Protein AF-A0A0A2B2R8-F1 (afdb_monomer_lite)

Sequence (74 aa):
MEKKKCPQCKNLILKTSPTCLYCGRPNKFITKEYVNKKWYKDNNKSVFDYIFINKYLVFILFLIFTTVIVILFK

pLDDT: mean 86.03, std 7.65, range [65.88, 96.62]

Organism: NCBI:txid167551

Secondary structure (DSSP, 8-state):
--EEE-TTT--EEETT-SB-TTT--B-TT--HHHHHHHHHHHHHHHHHHHHHHHHHHHHHHHHHHHHHHHHH--

Structure (mmCIF, N/CA/C/O backbone):
data_AF-A0A0A2B2R8-F1
#
_entry.id   AF-A0A0A2B2R8-F1
#
loop_
_atom_site.group_PDB
_atom_site.id
_atom_site.type_symbol
_atom_site.label_atom_id
_atom_site.label_alt_id
_atom_site.label_comp_id
_atom_site.label_asym_id
_atom_site.label_entity_id
_atom_site.label_seq_id
_atom_site.pdbx_PDB_ins_code
_atom_site.Cartn_x
_atom_site.Cartn_y
_atom_site.Cartn_z
_atom_site.occupancy
_atom_site.B_iso_or_equiv
_atom_site.auth_seq_id
_atom_site.auth_comp_id
_atom_site.auth_asym_id
_atom_site.auth_atom_id
_atom_site.pdbx_PDB_model_num
ATOM 1 N N . MET A 1 1 ? 3.935 13.038 -20.684 1.00 70.25 1 MET A N 1
ATOM 2 C CA . MET A 1 1 ? 4.678 11.916 -20.059 1.00 70.25 1 MET A CA 1
ATOM 3 C C . MET A 1 1 ? 5.674 11.353 -21.057 1.00 70.25 1 MET A C 1
ATOM 5 O O . MET A 1 1 ? 5.271 11.008 -22.162 1.00 70.25 1 MET A O 1
ATOM 9 N N . GLU A 1 2 ? 6.952 11.265 -20.693 1.00 83.81 2 GLU A N 1
ATOM 10 C CA . GLU A 1 2 ? 7.987 10.741 -21.592 1.00 83.81 2 GLU A CA 1
ATOM 11 C C . GLU A 1 2 ? 7.911 9.211 -21.733 1.00 83.81 2 GLU A C 1
ATOM 13 O O . GLU A 1 2 ? 7.840 8.471 -20.743 1.00 83.81 2 GLU A O 1
ATOM 18 N N . LYS A 1 3 ? 7.974 8.739 -22.982 1.00 87.62 3 LYS A N 1
ATOM 19 C CA . LYS A 1 3 ? 8.001 7.318 -23.349 1.00 87.62 3 LYS A CA 1
ATOM 20 C C . LYS A 1 3 ? 9.383 6.949 -23.895 1.00 87.62 3 LYS A C 1
ATOM 22 O O . LYS A 1 3 ? 10.017 7.748 -24.578 1.00 87.62 3 LYS A O 1
ATOM 27 N N . LYS A 1 4 ? 9.852 5.737 -23.605 1.00 86.94 4 LYS A N 1
ATOM 28 C CA . LYS A 1 4 ? 11.097 5.155 -24.135 1.00 86.94 4 LYS A CA 1
ATOM 29 C C . LYS A 1 4 ? 10.817 3.780 -24.737 1.00 86.94 4 LYS A C 1
ATOM 31 O O . LYS A 1 4 ? 9.827 3.152 -24.385 1.00 86.94 4 LYS A O 1
ATOM 36 N N . LYS A 1 5 ? 11.672 3.297 -25.641 1.00 90.50 5 LYS A N 1
ATOM 37 C CA . LYS A 1 5 ? 11.563 1.925 -26.164 1.00 90.50 5 LYS A CA 1
ATOM 38 C C . LYS A 1 5 ? 12.149 0.921 -25.172 1.00 90.50 5 LYS A C 1
ATOM 40 O O . LYS A 1 5 ? 13.230 1.143 -24.625 1.00 90.50 5 LYS A O 1
ATOM 45 N N . CYS A 1 6 ? 11.444 -0.186 -24.956 1.00 89.25 6 CYS A N 1
ATOM 46 C CA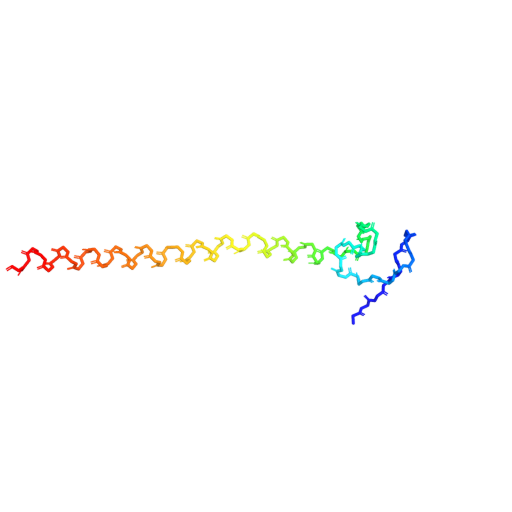 . CYS A 1 6 ? 11.957 -1.319 -24.200 1.00 89.25 6 CYS A CA 1
ATOM 47 C C . CYS A 1 6 ? 13.070 -2.009 -25.009 1.00 89.25 6 CYS A C 1
ATOM 49 O O . CYS A 1 6 ? 12.842 -2.341 -26.173 1.00 89.25 6 CYS A O 1
ATOM 51 N N . PRO A 1 7 ? 14.251 -2.274 -24.426 1.00 89.12 7 PRO A N 1
ATOM 52 C CA . PRO A 1 7 ? 15.362 -2.887 -25.155 1.00 89.12 7 PRO A CA 1
ATOM 53 C C . PRO A 1 7 ? 15.090 -4.335 -25.590 1.00 89.12 7 PRO A C 1
ATOM 55 O O . PRO A 1 7 ? 15.760 -4.825 -26.488 1.00 89.12 7 PRO A O 1
ATOM 58 N N . GLN A 1 8 ? 14.124 -5.021 -24.970 1.00 90.31 8 GLN A N 1
ATOM 59 C CA . GLN A 1 8 ? 13.827 -6.427 -25.259 1.00 90.31 8 GLN A CA 1
ATOM 60 C C . GLN A 1 8 ? 12.718 -6.596 -26.300 1.00 90.31 8 GLN A C 1
ATOM 62 O O . GLN A 1 8 ? 12.926 -7.252 -27.309 1.00 90.31 8 GLN A O 1
ATOM 67 N N . CYS A 1 9 ? 11.548 -5.990 -26.081 1.00 92.38 9 CYS A N 1
ATOM 68 C CA . CYS A 1 9 ? 10.389 -6.158 -26.967 1.00 92.38 9 CYS A CA 1
ATOM 69 C C . CYS A 1 9 ? 10.135 -4.966 -27.898 1.00 92.38 9 CYS A C 1
ATOM 71 O O . CYS A 1 9 ? 9.151 -4.965 -28.625 1.00 92.38 9 CYS A O 1
ATOM 73 N N . LYS A 1 10 ? 10.980 -3.925 -27.856 1.00 91.88 10 LYS A N 1
ATOM 74 C CA . LYS A 1 10 ? 10.891 -2.698 -28.676 1.00 91.88 10 LYS A CA 1
ATOM 75 C C . LYS A 1 10 ? 9.614 -1.860 -28.493 1.00 91.88 10 LYS A C 1
ATOM 77 O O . LYS A 1 10 ? 9.546 -0.756 -29.035 1.00 91.88 10 LYS A O 1
ATOM 82 N N . ASN A 1 11 ? 8.667 -2.307 -27.667 1.00 92.06 11 ASN A N 1
ATOM 83 C CA . ASN A 1 11 ? 7.457 -1.558 -27.343 1.00 92.06 11 ASN A CA 1
ATOM 84 C C . ASN A 1 11 ? 7.746 -0.315 -26.502 1.00 92.06 11 ASN A C 1
ATOM 86 O O . ASN A 1 11 ? 8.726 -0.240 -25.753 1.00 92.06 11 ASN A O 1
ATOM 90 N N . LEU A 1 1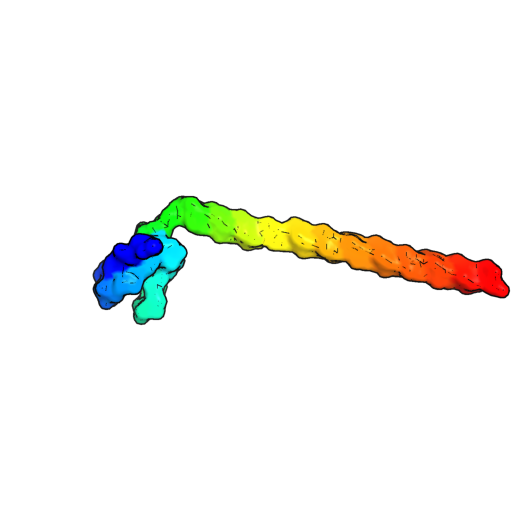2 ? 6.860 0.671 -26.630 1.00 90.69 12 LEU A N 1
ATOM 91 C CA . LEU A 1 12 ? 6.932 1.919 -25.884 1.00 90.69 12 LEU A CA 1
ATOM 92 C C . LEU A 1 12 ? 6.530 1.689 -24.423 1.00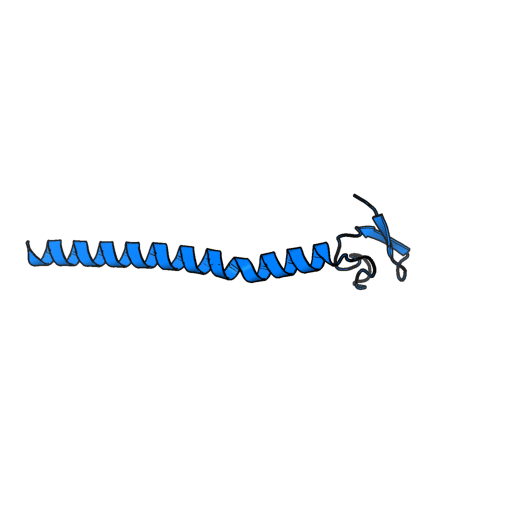 90.69 12 LEU A C 1
ATOM 94 O O . LEU A 1 12 ? 5.448 1.188 -24.131 1.00 90.69 12 LEU A O 1
ATOM 98 N N . ILE A 1 13 ? 7.406 2.098 -23.511 1.00 89.50 13 ILE A N 1
ATOM 99 C CA . ILE A 1 13 ? 7.215 2.059 -22.063 1.00 89.50 13 ILE A CA 1
ATOM 100 C C . ILE A 1 13 ? 7.279 3.470 -21.488 1.00 89.50 13 ILE A C 1
ATOM 102 O O . ILE A 1 13 ? 8.043 4.319 -21.950 1.00 89.50 13 ILE A O 1
ATOM 106 N N . LEU A 1 14 ? 6.480 3.730 -20.457 1.00 86.31 14 LEU A N 1
ATOM 107 C CA . LEU A 1 14 ? 6.587 4.960 -19.676 1.00 86.31 14 LEU A CA 1
ATOM 108 C C . LEU A 1 14 ? 7.855 4.906 -18.822 1.00 86.31 14 LEU A C 1
ATOM 110 O O . LEU A 1 14 ? 8.125 3.876 -18.205 1.00 86.31 14 LEU A O 1
ATOM 114 N N . LYS A 1 15 ? 8.601 6.016 -18.719 1.00 81.31 15 LYS A N 1
ATOM 115 C C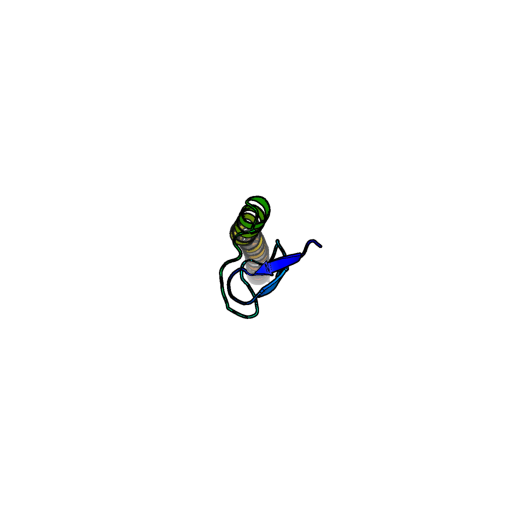A . LYS A 1 15 ? 9.766 6.098 -17.811 1.00 81.31 15 LYS A CA 1
ATOM 116 C C . LYS A 1 15 ? 9.401 5.792 -16.350 1.00 81.31 15 LYS A C 1
ATOM 118 O O . LYS A 1 15 ? 10.214 5.239 -15.625 1.00 81.31 15 LYS A O 1
ATOM 123 N N . THR A 1 16 ? 8.175 6.113 -15.944 1.00 81.19 16 THR A N 1
ATOM 124 C CA . THR A 1 16 ? 7.642 5.879 -14.594 1.00 81.19 16 THR A CA 1
ATOM 125 C C . THR A 1 16 ? 7.099 4.466 -14.378 1.00 81.19 16 THR A C 1
ATOM 127 O O . THR A 1 16 ? 6.787 4.109 -13.246 1.00 81.19 16 THR A O 1
ATOM 130 N N . SER A 1 17 ? 6.954 3.655 -15.432 1.00 84.25 17 SER A N 1
ATOM 131 C CA . SER A 1 17 ? 6.474 2.280 -15.279 1.00 84.25 17 SER A CA 1
ATOM 132 C C . SER A 1 17 ? 7.585 1.416 -14.683 1.00 84.25 17 SER A C 1
ATOM 134 O O . SER A 1 17 ? 8.687 1.446 -15.222 1.00 84.25 17 SER A O 1
ATOM 136 N N . PRO A 1 18 ? 7.344 0.625 -13.626 1.00 85.81 18 PRO A N 1
ATOM 137 C CA . PRO A 1 18 ? 8.374 -0.212 -13.005 1.00 85.81 18 PRO A CA 1
ATOM 138 C C . PRO A 1 18 ? 8.838 -1.350 -13.921 1.00 85.81 18 PRO A C 1
ATOM 140 O O . PRO A 1 18 ? 9.997 -1.758 -13.879 1.00 85.81 18 PRO A O 1
ATOM 143 N N . THR A 1 19 ? 7.952 -1.834 -14.788 1.00 89.38 19 THR A N 1
ATOM 144 C CA . THR A 1 19 ? 8.213 -2.913 -15.741 1.00 89.38 19 THR A CA 1
ATOM 145 C C . THR A 1 19 ? 7.620 -2.578 -17.108 1.00 89.38 19 THR A C 1
ATOM 147 O O . THR A 1 19 ? 6.762 -1.699 -17.257 1.00 89.38 19 THR A O 1
ATOM 150 N N . CYS A 1 20 ? 8.100 -3.264 -18.140 1.00 89.94 20 CYS A N 1
ATOM 151 C CA . CYS A 1 20 ? 7.480 -3.262 -19.451 1.00 89.94 20 CYS A CA 1
ATOM 152 C C . CYS A 1 20 ? 6.220 -4.133 -19.417 1.00 89.94 20 CYS A C 1
ATOM 154 O O . CYS A 1 20 ? 6.321 -5.339 -19.213 1.00 89.94 20 CYS A O 1
ATOM 156 N N . LEU A 1 21 ? 5.055 -3.539 -19.685 1.00 88.00 21 LEU A N 1
ATOM 157 C CA . LEU A 1 21 ? 3.762 -4.238 -19.664 1.00 88.00 21 LEU A CA 1
ATOM 158 C C . LEU A 1 21 ? 3.667 -5.396 -20.668 1.00 88.00 21 LEU A C 1
ATOM 160 O O . LEU A 1 21 ? 2.892 -6.316 -20.462 1.00 88.00 21 LEU A O 1
ATOM 164 N N . TYR A 1 22 ? 4.460 -5.358 -21.741 1.00 89.81 22 TYR A N 1
ATOM 165 C CA . TYR A 1 22 ? 4.394 -6.358 -22.806 1.00 89.81 22 TYR A CA 1
ATOM 166 C C . TYR A 1 22 ? 5.285 -7.577 -22.569 1.00 89.81 22 TYR A C 1
ATOM 168 O O . TYR A 1 22 ? 4.938 -8.668 -22.992 1.00 89.81 22 TYR A O 1
ATOM 176 N N . CYS A 1 23 ? 6.458 -7.401 -21.950 1.00 91.12 23 CYS A N 1
ATOM 177 C CA . CYS A 1 23 ? 7.435 -8.488 -21.798 1.00 91.12 23 CYS A CA 1
ATOM 178 C C . CYS A 1 23 ? 7.884 -8.721 -20.352 1.00 91.12 23 CYS A C 1
ATOM 180 O O . CYS A 1 23 ? 8.835 -9.460 -20.124 1.00 91.12 23 CYS A O 1
ATOM 182 N N . GLY A 1 24 ? 7.292 -8.023 -19.380 1.00 87.38 24 GLY A N 1
ATOM 183 C CA . GLY A 1 24 ? 7.615 -8.147 -17.955 1.00 87.38 24 GLY A CA 1
ATOM 184 C C . GLY A 1 24 ? 8.989 -7.605 -17.544 1.00 87.38 24 GLY A C 1
ATOM 185 O O . GLY A 1 24 ? 9.276 -7.518 -16.353 1.00 87.38 24 GLY A O 1
ATOM 186 N N . ARG A 1 25 ? 9.840 -7.193 -18.495 1.00 88.06 25 ARG A N 1
ATOM 187 C CA . ARG A 1 25 ? 11.206 -6.731 -18.207 1.00 88.06 25 ARG A CA 1
ATOM 188 C C . ARG A 1 25 ? 11.192 -5.525 -17.259 1.00 88.06 25 ARG A C 1
ATOM 190 O O . ARG A 1 25 ? 10.470 -4.566 -17.544 1.00 88.06 25 ARG A O 1
ATOM 197 N N . PRO A 1 26 ? 12.034 -5.497 -16.213 1.00 87.38 26 PRO A N 1
ATOM 198 C CA . PRO A 1 26 ? 12.229 -4.312 -15.387 1.00 87.38 26 PRO A CA 1
ATOM 199 C C . PRO A 1 26 ? 12.601 -3.092 -16.226 1.00 87.38 26 PRO A C 1
ATOM 201 O O . PRO A 1 26 ? 13.413 -3.167 -17.158 1.00 87.38 26 PRO A O 1
ATOM 204 N N . ASN A 1 27 ? 12.006 -1.950 -15.901 1.00 84.69 27 ASN A N 1
ATOM 205 C CA . ASN A 1 27 ? 12.309 -0.713 -16.589 1.00 84.69 27 ASN A CA 1
ATOM 206 C C . ASN A 1 27 ? 13.662 -0.165 -16.119 1.00 84.69 27 ASN A C 1
ATOM 208 O O . ASN A 1 27 ? 13.788 0.354 -15.013 1.00 84.69 27 ASN A O 1
ATOM 212 N N . LYS A 1 28 ? 14.665 -0.206 -17.002 1.00 78.50 28 LYS A N 1
ATOM 213 C CA . LYS A 1 28 ? 15.995 0.379 -16.756 1.00 78.50 28 LYS A CA 1
ATOM 214 C C . LYS A 1 28 ? 15.945 1.892 -16.486 1.00 78.50 28 LYS A C 1
ATOM 216 O O . LYS A 1 28 ? 16.881 2.442 -15.922 1.00 78.50 28 LYS A O 1
ATOM 221 N N . PHE A 1 29 ? 14.883 2.571 -16.916 1.00 79.00 29 PHE A N 1
ATOM 222 C CA . PHE A 1 29 ? 14.730 4.021 -16.800 1.00 79.00 29 PHE A CA 1
ATOM 223 C C . PHE A 1 29 ? 13.960 4.462 -15.552 1.00 79.00 29 PHE A C 1
ATOM 225 O O . PHE A 1 29 ? 13.631 5.645 -15.457 1.00 79.00 29 PHE A O 1
ATOM 232 N N . ILE A 1 30 ? 13.656 3.540 -14.630 1.00 79.75 30 ILE A N 1
ATOM 233 C CA . ILE A 1 30 ? 13.017 3.887 -13.362 1.00 79.75 30 ILE A CA 1
ATOM 234 C C . ILE A 1 30 ? 13.909 4.882 -12.607 1.00 79.75 30 ILE A C 1
ATOM 236 O O . ILE A 1 30 ? 15.117 4.683 -12.476 1.00 79.75 30 ILE A O 1
ATOM 240 N N . THR A 1 31 ? 13.336 5.994 -12.157 1.00 80.94 31 THR A N 1
ATOM 241 C CA . THR A 1 31 ? 14.099 7.028 -11.450 1.00 80.94 31 THR A CA 1
ATOM 242 C C . THR A 1 31 ? 14.155 6.725 -9.957 1.00 80.94 31 THR A C 1
ATOM 244 O O . THR A 1 31 ? 13.220 6.152 -9.391 1.00 80.94 31 THR A O 1
ATOM 247 N N . LYS A 1 32 ? 15.230 7.168 -9.290 1.00 83.12 32 LYS A N 1
ATOM 248 C CA . LYS A 1 32 ? 15.344 7.121 -7.821 1.00 83.12 32 LYS A CA 1
ATOM 249 C C . LYS A 1 32 ? 14.148 7.801 -7.146 1.00 83.12 32 LYS A C 1
ATOM 251 O O . LYS A 1 32 ? 13.662 7.323 -6.132 1.00 83.12 32 LYS A O 1
ATOM 256 N N . GLU A 1 33 ? 13.634 8.869 -7.752 1.00 82.62 33 GLU A N 1
ATOM 257 C CA . GLU A 1 33 ? 12.437 9.575 -7.295 1.00 82.62 33 GLU A CA 1
ATOM 258 C C . GLU A 1 33 ? 11.190 8.676 -7.282 1.00 82.62 33 GLU A C 1
ATOM 260 O O . GLU A 1 33 ? 10.485 8.626 -6.276 1.00 82.62 33 GLU A O 1
ATOM 265 N N . TYR A 1 34 ? 10.939 7.911 -8.353 1.00 83.88 34 TYR A N 1
ATOM 266 C CA . TYR A 1 34 ? 9.829 6.955 -8.383 1.00 83.88 34 TYR A CA 1
ATOM 267 C C . TYR A 1 34 ? 9.980 5.886 -7.293 1.00 83.88 34 TYR A C 1
ATOM 269 O O . TYR A 1 34 ? 9.011 5.580 -6.596 1.00 83.88 34 TYR A O 1
ATOM 277 N N . VAL A 1 35 ? 11.190 5.338 -7.133 1.00 84.00 35 VAL A N 1
ATOM 278 C CA . VAL A 1 35 ? 11.483 4.316 -6.116 1.00 84.00 35 VAL A CA 1
ATOM 279 C C . VAL A 1 35 ? 11.238 4.871 -4.714 1.00 84.00 35 VAL A C 1
ATOM 281 O O . VAL A 1 35 ? 10.504 4.256 -3.944 1.00 84.00 35 VAL A O 1
ATOM 284 N N . ASN A 1 36 ? 11.759 6.062 -4.411 1.00 87.81 36 ASN A N 1
ATOM 285 C CA . ASN A 1 36 ? 11.557 6.729 -3.124 1.00 87.81 36 ASN A CA 1
ATOM 286 C C . ASN A 1 36 ? 10.078 7.021 -2.863 1.00 87.81 36 ASN A C 1
ATOM 288 O O . ASN A 1 36 ? 9.587 6.766 -1.767 1.00 87.81 36 ASN A O 1
ATOM 292 N N . LYS A 1 37 ? 9.344 7.510 -3.868 1.00 86.12 37 LYS A N 1
ATOM 293 C CA . LYS A 1 37 ? 7.907 7.781 -3.746 1.00 86.12 37 LYS A CA 1
ATOM 294 C C . LYS A 1 37 ? 7.114 6.508 -3.461 1.00 86.12 37 LYS A C 1
ATOM 296 O O . LYS A 1 37 ? 6.207 6.533 -2.632 1.00 86.12 37 LYS A O 1
ATOM 301 N N . LYS A 1 38 ? 7.443 5.404 -4.139 1.00 84.56 38 LYS A N 1
ATOM 302 C CA . LYS A 1 38 ? 6.805 4.105 -3.900 1.00 84.56 38 LYS A CA 1
ATOM 303 C C . LYS A 1 38 ? 7.120 3.590 -2.495 1.00 84.56 38 LYS A C 1
ATOM 305 O O . LYS A 1 38 ? 6.195 3.259 -1.765 1.00 84.56 38 LYS A O 1
ATOM 310 N N . TRP A 1 39 ? 8.390 3.619 -2.096 1.00 85.38 39 TRP A N 1
ATOM 311 C CA . TRP A 1 39 ? 8.819 3.196 -0.764 1.00 85.38 39 TRP A CA 1
ATOM 312 C C . TRP A 1 39 ? 8.147 4.018 0.339 1.00 85.38 39 TRP A C 1
ATOM 314 O O . TRP A 1 39 ? 7.612 3.451 1.286 1.00 85.38 39 TRP A O 1
ATOM 324 N N . TYR A 1 40 ? 8.095 5.344 0.193 1.00 86.75 40 TYR A N 1
ATOM 325 C CA . TYR A 1 40 ? 7.415 6.210 1.152 1.00 86.75 40 TYR A CA 1
ATOM 326 C C . TYR A 1 40 ? 5.922 5.899 1.223 1.00 86.75 40 TYR A C 1
ATOM 328 O O . TYR A 1 40 ? 5.387 5.769 2.314 1.00 86.75 40 TYR A O 1
ATOM 336 N N . LYS A 1 41 ? 5.247 5.709 0.082 1.00 84.94 41 LYS A N 1
ATOM 337 C CA . LYS A 1 41 ? 3.823 5.344 0.052 1.00 84.94 41 LYS A CA 1
ATOM 338 C C . LYS A 1 41 ? 3.549 4.030 0.789 1.00 84.94 41 LYS A C 1
ATOM 340 O O . LYS A 1 41 ? 2.587 3.964 1.550 1.00 84.94 41 LYS A O 1
ATOM 345 N N . ASP A 1 42 ? 4.376 3.014 0.563 1.00 82.69 42 ASP A N 1
ATOM 346 C CA . ASP A 1 42 ? 4.193 1.695 1.171 1.00 82.69 42 ASP A CA 1
ATOM 347 C C . ASP A 1 42 ? 4.480 1.734 2.687 1.00 82.69 42 ASP A C 1
ATOM 349 O O . ASP A 1 42 ? 3.747 1.121 3.460 1.00 82.69 42 ASP A O 1
ATOM 353 N N . ASN A 1 43 ? 5.458 2.532 3.136 1.00 79.69 43 ASN A N 1
ATOM 354 C CA . ASN A 1 43 ? 5.784 2.673 4.562 1.00 79.69 43 ASN A CA 1
ATOM 355 C C . ASN A 1 43 ? 4.841 3.625 5.320 1.00 79.69 43 ASN A C 1
ATOM 357 O O . ASN A 1 43 ? 4.463 3.328 6.452 1.00 79.69 43 ASN A O 1
ATOM 361 N N . ASN A 1 44 ? 4.386 4.727 4.712 1.0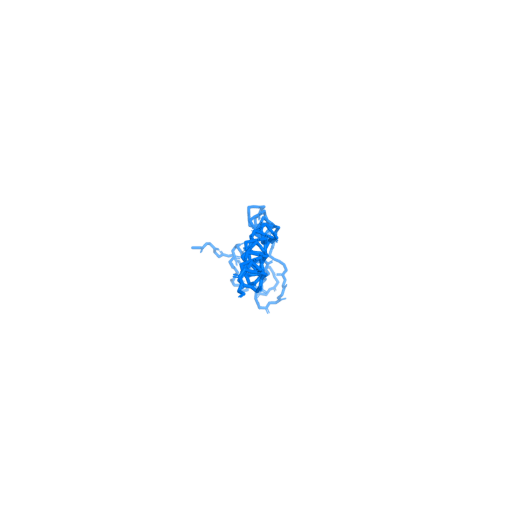0 71.00 44 ASN A N 1
ATOM 362 C CA . ASN A 1 44 ? 3.459 5.666 5.364 1.00 71.00 44 ASN A CA 1
ATOM 363 C C . ASN A 1 44 ? 2.040 5.117 5.507 1.00 71.00 44 ASN A C 1
ATOM 365 O O . ASN A 1 44 ? 1.256 5.661 6.286 1.00 71.00 44 ASN A O 1
ATOM 369 N N . LYS A 1 45 ? 1.690 4.060 4.767 1.00 67.75 45 LYS A N 1
ATOM 370 C CA . LYS A 1 45 ? 0.388 3.407 4.912 1.00 67.75 45 LYS A CA 1
ATOM 371 C C . LYS A 1 45 ? 0.182 2.901 6.348 1.00 67.75 45 LYS A C 1
ATOM 373 O O . LYS A 1 45 ? -0.891 3.091 6.906 1.00 67.75 45 LYS A O 1
ATOM 378 N N . SER A 1 46 ? 1.252 2.408 6.979 1.00 65.88 46 SER A N 1
ATOM 379 C CA . SER A 1 46 ? 1.230 1.933 8.370 1.00 65.88 46 SER A CA 1
ATOM 380 C C . SER A 1 46 ? 0.844 3.014 9.390 1.00 65.88 46 SER A C 1
ATOM 382 O O . SER A 1 46 ? 0.141 2.727 10.355 1.00 65.88 46 SER A O 1
ATOM 384 N N . VAL A 1 47 ? 1.246 4.269 9.161 1.00 68.88 47 VAL A N 1
ATOM 385 C CA . VAL A 1 47 ? 0.972 5.387 10.077 1.00 68.88 47 VAL A CA 1
ATOM 386 C C . VAL A 1 47 ? -0.505 5.778 10.032 1.00 68.88 47 VAL A C 1
ATOM 388 O O . VAL A 1 47 ? -1.126 5.968 11.076 1.00 68.88 47 VAL A O 1
ATOM 391 N N . PHE A 1 48 ? -1.089 5.858 8.833 1.00 67.75 48 PHE A N 1
ATOM 392 C CA . PHE A 1 48 ? -2.518 6.143 8.677 1.00 67.75 48 PHE A CA 1
ATOM 393 C C . PHE A 1 48 ? -3.391 5.019 9.236 1.00 67.75 48 PHE A C 1
ATOM 395 O O . PHE A 1 48 ? -4.363 5.309 9.936 1.00 67.75 48 PHE A O 1
ATOM 402 N N . ASP A 1 49 ? -3.019 3.761 8.986 1.00 74.31 49 ASP A N 1
ATOM 403 C CA . ASP A 1 49 ? -3.740 2.603 9.515 1.00 74.31 49 ASP A CA 1
ATOM 404 C C . ASP A 1 49 ? -3.702 2.591 11.057 1.00 74.31 49 ASP A C 1
ATOM 406 O O . ASP A 1 49 ? -4.738 2.413 11.699 1.00 74.31 49 ASP A O 1
ATOM 410 N N . TYR A 1 50 ? -2.549 2.893 11.670 1.00 75.44 50 TYR A N 1
ATOM 411 C CA . TYR A 1 50 ? -2.415 3.001 13.129 1.00 75.44 50 TYR A CA 1
ATOM 412 C C . TYR A 1 50 ? -3.281 4.119 13.732 1.00 75.44 50 TYR A C 1
ATOM 414 O O . TYR A 1 50 ? -3.994 3.892 14.712 1.00 75.44 50 TYR A O 1
ATOM 422 N N . ILE A 1 51 ? -3.263 5.320 13.141 1.00 77.12 51 ILE A N 1
ATOM 423 C CA . ILE A 1 51 ? -4.073 6.458 13.612 1.00 77.12 51 ILE A CA 1
ATOM 424 C C . ILE A 1 51 ? -5.567 6.127 13.533 1.00 77.12 51 ILE A C 1
ATOM 426 O O . ILE A 1 51 ? -6.323 6.441 14.457 1.00 77.12 51 ILE A O 1
ATOM 430 N N . PHE A 1 52 ? -5.993 5.483 12.444 1.00 76.75 52 PHE A N 1
ATOM 431 C CA . PHE A 1 52 ? -7.382 5.083 12.258 1.00 76.75 52 PHE A CA 1
ATOM 432 C C . PHE A 1 52 ? -7.798 4.059 13.320 1.00 76.75 52 PHE A C 1
ATOM 434 O O . PHE A 1 52 ? -8.767 4.301 14.035 1.00 76.75 52 PHE A O 1
ATOM 441 N N . ILE A 1 53 ? -7.026 2.983 13.511 1.00 81.38 53 ILE A N 1
ATOM 442 C CA . ILE A 1 53 ? -7.297 1.960 14.537 1.00 81.38 53 ILE A CA 1
ATOM 443 C C . ILE A 1 53 ? -7.397 2.591 15.930 1.00 81.38 53 ILE A C 1
ATOM 445 O O . ILE A 1 53 ? -8.364 2.335 16.651 1.00 81.38 53 ILE A O 1
ATOM 449 N N . ASN A 1 54 ? -6.449 3.459 16.293 1.00 83.12 54 ASN A N 1
ATOM 450 C CA . ASN A 1 54 ? -6.429 4.084 17.614 1.00 83.12 54 ASN A CA 1
ATOM 451 C C . ASN A 1 54 ? -7.668 4.967 17.854 1.00 83.12 54 ASN A C 1
ATOM 453 O O . ASN A 1 54 ? -8.258 4.940 18.933 1.00 83.12 54 ASN A O 1
ATOM 457 N N . LYS A 1 55 ? -8.130 5.696 16.829 1.00 86.81 55 LYS A N 1
ATOM 458 C CA . LYS A 1 55 ? -9.346 6.519 16.918 1.00 86.81 55 LYS A CA 1
ATOM 459 C C . LYS A 1 55 ? -10.603 5.680 17.186 1.00 86.81 55 LYS A C 1
ATOM 461 O O . LYS A 1 55 ? -11.426 6.076 18.011 1.00 86.81 55 LYS A O 1
ATOM 466 N N . TYR A 1 56 ? -10.755 4.534 16.520 1.00 90.38 56 TYR A N 1
ATOM 467 C CA . TYR A 1 56 ? -11.895 3.638 16.757 1.00 90.38 56 TYR A CA 1
ATOM 468 C C . TYR A 1 56 ? -11.822 2.960 18.124 1.00 90.38 56 TYR A C 1
ATOM 470 O O . TYR A 1 56 ? -12.849 2.819 18.783 1.00 90.38 56 TYR A O 1
ATOM 478 N N . LEU A 1 57 ? -10.623 2.595 18.577 1.00 91.38 57 LEU A N 1
ATOM 479 C CA . LEU A 1 57 ? -10.422 1.971 19.883 1.00 91.38 57 LEU A CA 1
ATOM 480 C C . LEU A 1 57 ? -10.851 2.914 21.019 1.00 91.38 57 LEU A C 1
ATOM 482 O O . LEU A 1 57 ? -11.617 2.509 21.894 1.00 91.38 57 LEU A O 1
ATOM 486 N N . VAL A 1 58 ? -10.458 4.191 20.957 1.00 92.44 58 VAL A N 1
ATOM 487 C CA . VAL A 1 58 ? -10.897 5.219 21.921 1.00 92.44 58 VAL A CA 1
ATOM 488 C C . VAL A 1 58 ? -12.421 5.389 21.909 1.00 92.44 58 VAL A C 1
ATOM 490 O O . VAL A 1 58 ? -13.039 5.480 22.969 1.00 92.44 58 VAL A O 1
ATOM 493 N N . PHE A 1 59 ? -13.045 5.389 20.727 1.00 93.19 59 PHE A N 1
ATOM 494 C CA . PHE A 1 59 ? -14.500 5.508 20.607 1.00 93.19 59 PHE A CA 1
ATOM 495 C C . PHE A 1 59 ? -15.242 4.308 21.219 1.00 93.19 59 PHE A C 1
ATOM 497 O O . PHE A 1 59 ? -16.215 4.491 21.948 1.00 93.19 59 PHE A O 1
ATOM 504 N N . ILE A 1 60 ? -14.759 3.084 20.980 1.00 94.62 60 ILE A N 1
ATOM 505 C CA . ILE A 1 60 ? -15.334 1.860 21.558 1.00 94.62 60 ILE A CA 1
ATOM 506 C C . ILE A 1 60 ? -15.212 1.872 23.088 1.00 94.62 60 ILE A C 1
ATOM 508 O O . ILE A 1 60 ? -16.185 1.571 23.778 1.00 94.62 60 ILE A O 1
ATOM 512 N N . LEU A 1 61 ? -14.053 2.267 23.627 1.00 94.31 61 LEU A N 1
ATOM 513 C CA . LEU A 1 61 ? -13.858 2.394 25.075 1.00 94.31 61 LEU A CA 1
ATOM 514 C C . LEU A 1 61 ? -14.819 3.412 25.698 1.00 94.31 61 LEU A C 1
ATOM 516 O O . LEU A 1 61 ? -15.382 3.146 26.759 1.00 94.31 61 LEU A O 1
ATOM 520 N N . PHE A 1 62 ? -15.049 4.543 25.028 1.00 94.50 62 PHE A N 1
ATOM 521 C CA . PHE A 1 62 ? -16.009 5.547 25.481 1.00 94.50 62 PHE A CA 1
ATOM 522 C C . PHE A 1 62 ? -17.437 4.987 25.539 1.00 94.50 62 PHE A C 1
ATOM 524 O O . PHE A 1 62 ? -18.122 5.157 26.547 1.00 94.50 62 PHE A O 1
ATOM 531 N N . LEU A 1 63 ? -17.871 4.257 24.505 1.00 95.25 63 LEU A N 1
ATOM 532 C CA . LEU A 1 63 ? -19.189 3.616 24.498 1.00 95.25 63 LEU A CA 1
ATOM 533 C C . LEU A 1 63 ? -19.342 2.633 25.664 1.00 95.25 63 LEU A C 1
ATOM 535 O O . LEU A 1 63 ? -20.307 2.736 26.418 1.00 95.25 63 LEU A O 1
ATOM 539 N N . ILE A 1 64 ? -18.365 1.748 25.873 1.00 96.31 64 ILE A N 1
ATOM 540 C CA . ILE A 1 64 ? -18.384 0.794 26.992 1.00 96.31 64 ILE A CA 1
ATOM 541 C C . ILE A 1 64 ? -18.480 1.543 28.327 1.00 96.31 64 ILE A C 1
ATOM 543 O O . ILE A 1 64 ? -19.349 1.240 29.143 1.00 96.31 64 ILE A O 1
ATOM 547 N N . PHE A 1 65 ? -17.656 2.572 28.528 1.00 96.12 65 PHE A N 1
ATOM 548 C CA . PHE A 1 65 ? -17.661 3.361 29.758 1.00 96.12 65 PHE A CA 1
ATOM 549 C C . PHE A 1 65 ? -19.023 4.014 30.029 1.00 96.12 65 PHE A C 1
ATOM 551 O O . PHE A 1 65 ? -19.558 3.898 31.132 1.00 96.12 65 PHE A O 1
ATOM 558 N N . THR A 1 66 ? -19.635 4.628 29.011 1.00 95.62 66 THR A N 1
ATOM 559 C CA . THR A 1 66 ? -20.973 5.225 29.151 1.00 95.62 66 THR A CA 1
ATOM 560 C C . THR A 1 66 ? -22.045 4.185 29.471 1.00 95.62 66 THR A C 1
ATOM 562 O O . THR A 1 66 ? -22.877 4.431 30.341 1.00 95.62 66 THR A O 1
ATOM 565 N N . THR A 1 67 ? -22.006 2.999 28.850 1.00 96.31 67 THR A N 1
ATOM 566 C CA . THR A 1 67 ? -22.962 1.925 29.168 1.00 96.31 67 THR A CA 1
ATOM 567 C C . THR A 1 67 ? -22.817 1.425 30.6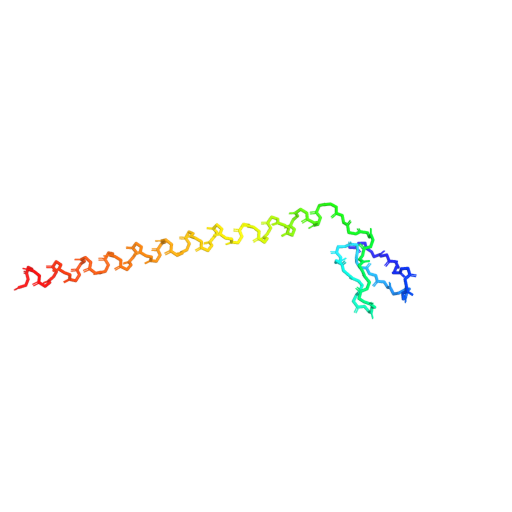04 1.00 96.31 67 THR A C 1
ATOM 569 O O . THR A 1 67 ? -23.824 1.216 31.274 1.00 96.31 67 THR A O 1
ATOM 572 N N . VAL A 1 68 ? -21.585 1.307 31.108 1.00 96.25 68 VAL A N 1
ATOM 573 C CA . VAL A 1 68 ? -21.311 0.905 32.495 1.00 96.25 68 VAL A CA 1
ATOM 574 C C . VAL A 1 68 ? -21.843 1.945 33.480 1.00 96.25 68 VAL A C 1
ATOM 576 O O . VAL A 1 68 ? -22.506 1.567 34.441 1.00 96.25 68 VAL A O 1
ATOM 579 N N . ILE A 1 69 ? -21.627 3.241 33.223 1.00 96.38 69 ILE A N 1
ATOM 580 C CA . ILE A 1 69 ? -22.190 4.327 34.044 1.00 96.38 69 ILE A CA 1
ATOM 581 C C . ILE A 1 69 ? -23.716 4.247 34.068 1.00 96.38 69 ILE A C 1
ATOM 583 O O . ILE A 1 69 ? -24.312 4.279 35.139 1.00 96.38 69 ILE A O 1
ATOM 587 N N . VAL A 1 70 ? -24.357 4.111 32.906 1.00 96.62 70 VAL A N 1
ATOM 588 C CA . VAL A 1 70 ? -25.823 4.035 32.834 1.00 96.62 70 VAL A CA 1
ATOM 589 C C . VAL A 1 70 ? -26.360 2.829 33.607 1.00 96.62 70 VAL A C 1
ATOM 591 O O . VAL A 1 70 ? -27.398 2.955 34.238 1.00 96.62 70 VAL A O 1
ATOM 594 N N . ILE A 1 71 ? -25.674 1.683 33.597 1.00 96.00 71 ILE A N 1
ATOM 595 C CA . ILE A 1 71 ? -26.081 0.497 34.370 1.00 96.00 71 ILE A CA 1
ATOM 596 C C . ILE A 1 71 ? -25.862 0.694 35.878 1.00 96.00 71 ILE A C 1
ATOM 598 O O . ILE A 1 71 ? -26.687 0.241 36.660 1.00 96.00 71 ILE A O 1
ATOM 602 N N . LEU A 1 72 ? -24.773 1.350 36.289 1.00 95.56 72 LEU A N 1
ATOM 603 C CA . LEU A 1 72 ? -24.436 1.581 37.703 1.00 95.56 72 LEU A CA 1
ATOM 604 C C . LEU A 1 72 ? -25.330 2.619 38.391 1.00 95.56 72 LEU A C 1
ATOM 606 O O . LEU A 1 72 ? -25.561 2.516 39.592 1.00 95.56 72 LEU A O 1
ATOM 610 N N . PHE A 1 73 ? -25.770 3.637 37.651 1.00 91.50 73 PHE A N 1
ATOM 611 C CA . PHE A 1 73 ? -26.577 4.749 38.166 1.00 91.50 73 PHE A CA 1
ATOM 612 C C . PHE A 1 73 ? -28.068 4.641 37.814 1.00 91.50 73 PHE A C 1
ATOM 614 O O . PHE A 1 73 ? -28.829 5.571 38.088 1.00 91.50 73 PHE A O 1
ATOM 621 N N . LYS A 1 74 ? -28.474 3.536 37.188 1.00 78.44 74 LYS A N 1
ATOM 622 C CA . LYS A 1 74 ? -29.875 3.156 37.012 1.00 78.44 74 LYS A CA 1
ATOM 623 C C . LYS A 1 74 ? -30.345 2.334 38.203 1.00 78.44 74 LYS A C 1
ATOM 625 O O . LYS A 1 74 ? -31.512 2.543 38.594 1.00 78.44 74 LYS A O 1
#

Radius of gyration: 24.65 Å; chains: 1; bounding box: 46×20×67 Å

Foldseek 3Di:
DDWDADPPPRDIDDLLDQADPPPRHGRPSHDPVSVVVVVCVVVCVVVVVVVVVVVVVVVVVVVVVVVVVVVVVD